Protein AF-A0A2V5THS3-F1 (afdb_monomer_lite)

Secondary structure (DSSP, 8-state):
-PPPPPP-------------STTSSHHHHHHHHHHH-SS----EEEEEEEETTEEEEEEEEETTS-EEEEEE--------

Foldseek 3Di:
DDDPDDPDPPPDPDDDDDDDDPPPCPVVVVLVVCVPDPDDDWDWDKDFDDDPNDGQAIWTAISVRDIDGPDGDDPDDPDD

Sequence (80 aa):
MVLPALPEARVVTEKVLLTGRAGCGKTTLIRRVVNNLPQPVGGFYTEEMRERGSRVGFKIVTLDDNEAVFAKRCAGDSLS

Structure (mmCIF, N/CA/C/O backbone):
data_AF-A0A2V5THS3-F1
#
_entry.id   AF-A0A2V5THS3-F1
#
loop_
_atom_site.group_PDB
_atom_site.id
_atom_site.type_symbol
_atom_site.label_atom_id
_atom_site.label_alt_id
_atom_site.label_comp_id
_atom_site.label_asym_id
_atom_site.label_entity_id
_atom_site.label_seq_id
_atom_site.pdbx_PDB_ins_code
_atom_site.Cartn_x
_atom_site.Cartn_y
_atom_site.Cartn_z
_atom_site.occupancy
_atom_site.B_iso_or_equiv
_atom_site.auth_seq_id
_atom_site.auth_comp_id
_atom_site.auth_asym_id
_atom_site.auth_atom_id
_atom_site.pdbx_PDB_model_num
ATOM 1 N N . MET A 1 1 ? -38.303 -3.969 31.176 1.00 39.38 1 MET A N 1
ATOM 2 C CA . MET A 1 1 ? -37.902 -4.683 29.946 1.00 39.38 1 MET A CA 1
ATOM 3 C C . MET A 1 1 ? -36.522 -4.165 29.573 1.00 39.38 1 MET A C 1
ATOM 5 O O . MET A 1 1 ? -36.420 -3.082 29.019 1.00 39.38 1 MET A O 1
ATOM 9 N N . VAL A 1 2 ? -35.468 -4.837 30.033 1.00 48.72 2 VAL A N 1
ATOM 10 C CA . VAL A 1 2 ? -34.081 -4.410 29.792 1.00 48.72 2 VAL A CA 1
ATOM 11 C C . VAL A 1 2 ? -33.628 -5.103 28.512 1.00 48.72 2 VAL A C 1
ATOM 13 O O . VAL A 1 2 ? -33.673 -6.330 28.441 1.00 48.72 2 VAL A O 1
ATOM 16 N N . LEU A 1 3 ? -33.283 -4.328 27.483 1.00 51.53 3 LEU A N 1
ATOM 17 C CA . LEU A 1 3 ? -32.674 -4.857 26.263 1.00 51.53 3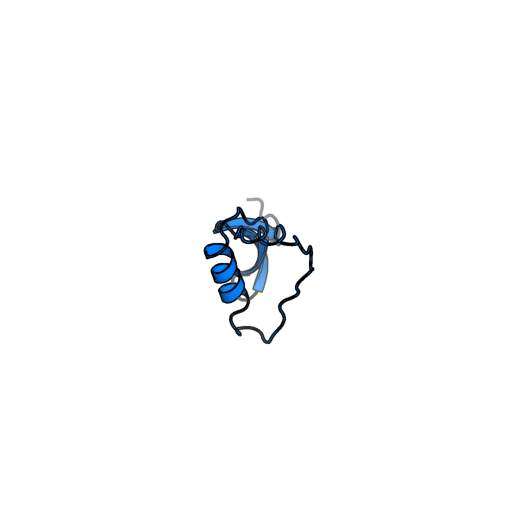 LEU A CA 1
ATOM 18 C C . LEU A 1 3 ? -31.346 -5.532 26.647 1.00 51.53 3 LEU A C 1
ATOM 20 O O . LEU A 1 3 ? -30.565 -4.913 27.373 1.00 51.53 3 LEU A O 1
ATOM 24 N N . PRO A 1 4 ? -31.066 -6.770 26.205 1.00 54.94 4 PRO A N 1
ATOM 25 C CA . PRO A 1 4 ? -29.745 -7.341 26.401 1.00 54.94 4 PRO A CA 1
ATOM 26 C C . PRO A 1 4 ? -28.728 -6.469 25.657 1.00 54.94 4 PRO A C 1
ATOM 28 O O . PRO A 1 4 ? -28.957 -6.076 24.511 1.00 54.94 4 PRO A O 1
ATOM 31 N N . ALA A 1 5 ? -27.623 -6.146 26.331 1.00 63.53 5 ALA A N 1
ATOM 32 C CA . ALA A 1 5 ? -26.475 -5.507 25.709 1.00 63.53 5 ALA A CA 1
ATOM 33 C C . ALA A 1 5 ? -26.074 -6.317 24.469 1.00 63.53 5 ALA A C 1
ATOM 35 O O . ALA A 1 5 ? -25.912 -7.538 24.545 1.00 63.53 5 ALA A O 1
ATOM 36 N N . LEU A 1 6 ? -25.979 -5.640 23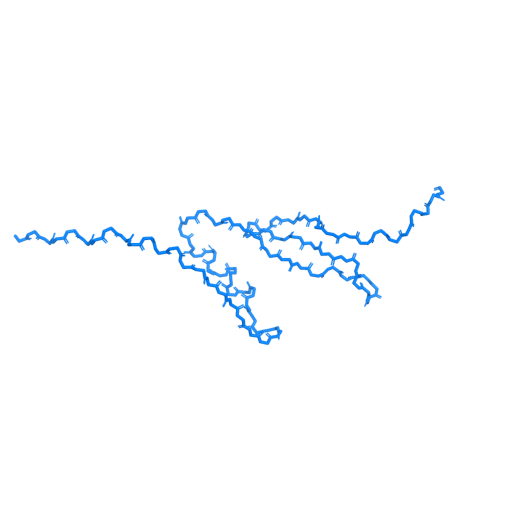.321 1.00 59.56 6 LEU A N 1
ATOM 37 C CA . LEU A 1 6 ? -25.467 -6.236 22.091 1.00 59.56 6 LEU A CA 1
ATOM 38 C C . LEU A 1 6 ? -24.110 -6.886 22.405 1.00 59.56 6 LEU A C 1
ATOM 40 O O . LEU A 1 6 ? -23.308 -6.268 23.108 1.00 59.56 6 LEU A O 1
ATOM 44 N N . PRO A 1 7 ? -23.853 -8.121 21.942 1.00 58.66 7 PRO A N 1
ATOM 45 C CA . PRO A 1 7 ? -22.605 -8.802 22.243 1.00 58.66 7 PRO A CA 1
ATOM 46 C C . PRO A 1 7 ? -21.443 -7.951 21.731 1.00 58.66 7 PRO A C 1
ATOM 48 O O . PRO A 1 7 ? -21.453 -7.531 20.571 1.00 58.66 7 PRO A O 1
ATOM 51 N N . GLU A 1 8 ? -20.482 -7.696 22.623 1.00 59.88 8 GLU A N 1
ATOM 52 C CA . GLU A 1 8 ? -19.182 -7.084 22.342 1.00 59.88 8 GLU A CA 1
ATOM 53 C C . GLU A 1 8 ? -18.705 -7.541 20.962 1.00 59.88 8 GLU A C 1
ATOM 55 O O . GLU A 1 8 ? -18.578 -8.744 20.703 1.00 59.88 8 GLU A O 1
ATOM 60 N N . ALA A 1 9 ? -18.553 -6.579 20.051 1.00 59.62 9 ALA A N 1
ATOM 61 C CA . ALA A 1 9 ? -18.222 -6.828 18.660 1.00 59.62 9 ALA A CA 1
ATOM 62 C C . ALA A 1 9 ? -17.066 -7.834 18.578 1.00 59.62 9 ALA A C 1
ATOM 64 O O . ALA A 1 9 ? -15.962 -7.568 19.051 1.00 59.62 9 ALA A O 1
ATOM 65 N N . ARG A 1 10 ? -17.323 -9.014 17.995 1.00 57.00 10 ARG A N 1
ATOM 66 C CA . ARG A 1 10 ? -16.270 -9.998 17.734 1.00 57.00 10 ARG A CA 1
ATOM 67 C C . ARG A 1 10 ? -15.205 -9.322 16.876 1.00 57.00 10 ARG A C 1
ATOM 69 O O . ARG A 1 10 ? -15.447 -9.040 15.704 1.00 57.00 10 ARG A O 1
ATOM 76 N N . VAL A 1 11 ? -14.027 -9.091 17.448 1.00 61.50 11 VAL A N 1
ATOM 77 C CA . VAL A 1 11 ? -12.840 -8.699 16.689 1.00 61.50 11 VAL A CA 1
ATOM 78 C C . VAL A 1 11 ? -12.394 -9.932 15.914 1.00 61.50 11 VAL A C 1
ATOM 80 O O . VAL A 1 11 ? -11.702 -10.800 16.440 1.00 61.50 11 VAL A O 1
ATOM 83 N N . VAL A 1 12 ? -12.864 -10.054 14.676 1.00 64.75 12 VAL A N 1
ATOM 84 C CA . VAL A 1 12 ? -12.404 -11.106 13.771 1.00 64.75 12 VAL A CA 1
ATOM 85 C C . VAL A 1 12 ? -11.126 -10.610 13.103 1.00 64.75 12 VAL A C 1
ATOM 87 O O . VAL A 1 12 ? -11.138 -9.616 12.380 1.00 64.75 12 VAL A O 1
ATOM 90 N N . THR A 1 13 ? -10.006 -11.283 13.351 1.00 69.56 13 THR A N 1
ATOM 91 C CA . THR A 1 13 ? -8.711 -11.007 12.713 1.00 69.56 13 THR A CA 1
ATOM 92 C C . THR A 1 13 ? -8.623 -11.696 11.348 1.00 69.56 13 THR A C 1
ATOM 94 O O . THR A 1 13 ? -7.731 -12.503 11.090 1.00 69.56 13 THR A O 1
ATOM 97 N N . GLU A 1 14 ? -9.568 -11.393 10.456 1.00 78.44 14 GLU A N 1
ATOM 98 C CA . GLU A 1 14 ? -9.552 -11.921 9.089 1.00 78.44 14 GLU A CA 1
ATOM 99 C C . GLU A 1 14 ? -8.472 -11.238 8.246 1.00 78.44 14 GLU A C 1
ATOM 101 O O . GLU A 1 14 ? -8.357 -10.010 8.205 1.00 78.44 14 GLU A O 1
ATOM 106 N N . LYS A 1 15 ? -7.691 -12.041 7.518 1.00 83.06 15 LYS A N 1
ATOM 107 C CA . LYS A 1 15 ? -6.735 -11.531 6.530 1.00 83.06 15 LYS A CA 1
ATOM 108 C C . LYS A 1 15 ? -7.452 -11.337 5.202 1.00 83.06 15 LYS A C 1
ATOM 110 O O . LYS A 1 15 ? -7.809 -12.304 4.537 1.00 83.06 15 LYS A O 1
ATOM 115 N N . VAL A 1 16 ? -7.619 -10.084 4.795 1.00 84.44 16 VAL A N 1
ATOM 116 C CA . VAL A 1 16 ? -8.283 -9.731 3.535 1.00 84.44 16 VAL A CA 1
ATOM 117 C C . VAL A 1 16 ? -7.244 -9.377 2.473 1.00 84.44 16 VAL A C 1
ATOM 119 O O . VAL A 1 16 ? -6.405 -8.504 2.683 1.00 84.44 16 VAL A O 1
ATOM 122 N N . LEU A 1 17 ? -7.321 -10.028 1.309 1.00 86.25 17 LEU A N 1
ATOM 123 C CA . LEU A 1 17 ? -6.533 -9.680 0.125 1.00 86.25 17 LEU A CA 1
ATOM 124 C C . LEU A 1 17 ? -7.436 -9.042 -0.937 1.00 86.25 17 LEU A C 1
ATOM 126 O O . LEU A 1 17 ? -8.329 -9.691 -1.476 1.00 86.25 17 LEU A O 1
ATOM 130 N N . LEU A 1 18 ? -7.166 -7.784 -1.284 1.00 84.00 18 LEU A N 1
ATOM 131 C CA . LEU A 1 18 ? -7.881 -7.071 -2.343 1.00 84.00 18 LEU A CA 1
ATOM 132 C C . LEU A 1 18 ? -7.141 -7.210 -3.685 1.00 84.00 18 LEU A C 1
ATOM 134 O O . LEU A 1 18 ? -6.057 -6.656 -3.863 1.00 84.00 18 LEU A O 1
ATOM 138 N N . THR A 1 19 ? -7.734 -7.917 -4.652 1.00 86.38 19 THR A N 1
ATOM 139 C CA . THR A 1 19 ? -7.156 -8.138 -5.994 1.00 86.38 19 THR A CA 1
ATOM 140 C C . THR A 1 19 ? -8.011 -7.505 -7.101 1.00 86.38 19 THR A C 1
ATOM 142 O O . THR A 1 19 ? -9.124 -7.046 -6.866 1.00 86.38 19 THR A O 1
ATOM 145 N N . GLY A 1 20 ? -7.467 -7.395 -8.317 1.00 87.44 20 GLY A N 1
ATOM 146 C CA . GLY A 1 20 ? -8.165 -6.841 -9.486 1.00 87.44 20 GLY A CA 1
ATOM 147 C C . GLY A 1 20 ? -7.196 -6.260 -10.517 1.00 87.44 20 GLY A C 1
ATOM 148 O O . GLY A 1 20 ? -6.013 -6.080 -10.216 1.00 87.44 20 GLY A O 1
ATOM 149 N N . ARG A 1 21 ? -7.680 -5.906 -11.715 1.00 87.44 21 ARG A N 1
ATOM 150 C CA . ARG A 1 21 ? -6.855 -5.328 -12.802 1.00 87.44 21 ARG A CA 1
ATOM 151 C C . ARG A 1 21 ? -6.138 -4.040 -12.357 1.00 87.44 21 ARG A C 1
ATOM 153 O O . ARG A 1 21 ? -6.621 -3.319 -11.480 1.00 87.44 21 ARG A O 1
ATOM 160 N N . ALA A 1 22 ? -4.971 -3.744 -12.929 1.00 81.69 22 ALA A N 1
ATOM 161 C CA . ALA A 1 22 ? -4.280 -2.477 -12.670 1.00 81.69 22 ALA A CA 1
ATOM 162 C C . ALA A 1 22 ? -5.205 -1.286 -13.002 1.00 81.69 22 ALA A C 1
ATOM 164 O O . ALA A 1 22 ? -5.954 -1.343 -13.973 1.00 81.69 22 ALA A O 1
ATOM 165 N N . GLY A 1 23 ? -5.207 -0.246 -12.163 1.00 81.62 23 GLY A N 1
ATOM 166 C CA . GLY A 1 23 ? -6.056 0.939 -12.358 1.00 81.62 23 GLY A CA 1
ATOM 167 C C . GLY A 1 23 ? -7.513 0.833 -11.880 1.00 81.62 23 GLY A C 1
ATOM 168 O O . GLY A 1 23 ? -8.224 1.825 -11.940 1.00 81.62 23 GLY A O 1
ATOM 169 N N . CYS A 1 24 ? -7.975 -0.300 -11.331 1.00 88.69 24 CYS A N 1
ATOM 170 C CA . CYS A 1 24 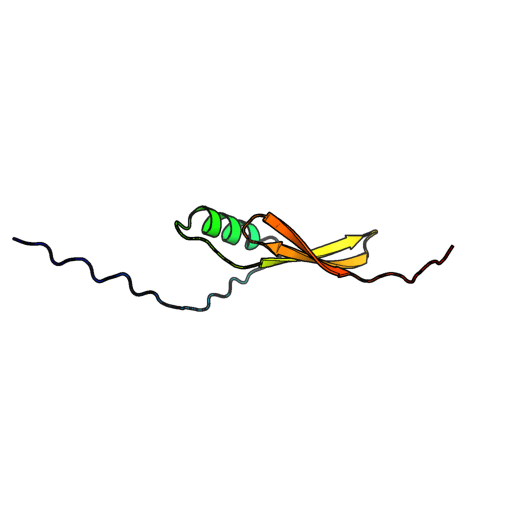? -9.369 -0.439 -10.865 1.00 88.69 24 CYS A CA 1
ATOM 171 C C . CYS A 1 24 ? -9.699 0.280 -9.535 1.00 88.69 24 CYS A C 1
ATOM 173 O O . CYS A 1 24 ? -10.767 0.062 -8.973 1.00 88.69 24 CYS A O 1
ATOM 175 N N . GLY A 1 25 ? -8.781 1.091 -8.994 1.00 86.50 25 GLY A N 1
ATOM 176 C CA . GLY A 1 25 ? -9.032 1.902 -7.795 1.00 86.50 25 GLY A CA 1
ATOM 177 C C . GLY A 1 25 ? -8.807 1.213 -6.441 1.00 86.50 25 GLY A C 1
ATOM 178 O O . GLY A 1 25 ? -9.266 1.727 -5.428 1.00 86.50 25 GLY A O 1
ATOM 179 N N . LYS A 1 26 ? -8.083 0.085 -6.376 1.00 90.00 26 LYS A N 1
ATOM 180 C CA . LYS A 1 26 ? -7.772 -0.617 -5.105 1.00 90.00 26 LYS A CA 1
ATOM 181 C C . LYS A 1 26 ? -7.151 0.302 -4.050 1.00 90.00 26 LYS A C 1
ATOM 183 O O . LYS A 1 26 ? -7.638 0.363 -2.928 1.00 90.00 26 LYS A O 1
ATOM 188 N N . THR A 1 27 ? -6.119 1.057 -4.426 1.00 83.12 27 THR A N 1
ATOM 189 C CA . THR A 1 27 ? -5.454 2.020 -3.535 1.00 8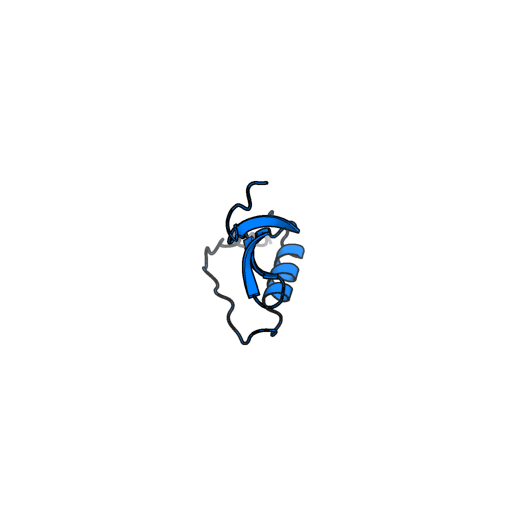3.12 27 THR A CA 1
ATOM 190 C C . THR A 1 27 ? -6.418 3.111 -3.067 1.00 83.12 27 THR A C 1
ATOM 192 O O . THR A 1 27 ? -6.411 3.486 -1.899 1.00 83.12 27 THR A O 1
ATOM 195 N N . THR A 1 28 ? -7.308 3.575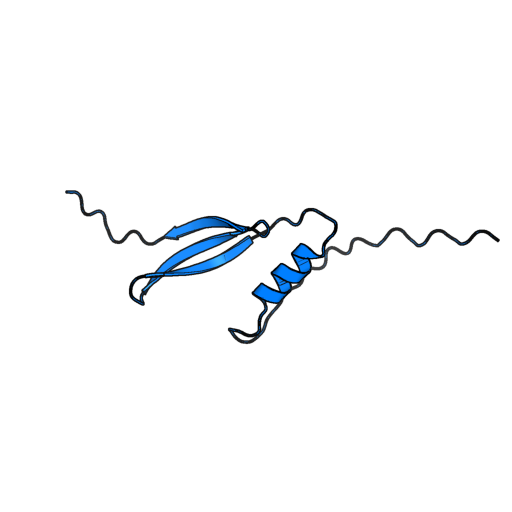 -3.951 1.00 87.19 28 THR A N 1
ATOM 196 C CA . THR A 1 28 ? -8.355 4.552 -3.616 1.00 87.19 28 THR A CA 1
ATOM 197 C C . THR A 1 28 ? -9.352 3.992 -2.605 1.00 87.19 28 THR A C 1
ATOM 199 O O . THR A 1 28 ? -9.732 4.697 -1.674 1.00 87.19 28 THR A O 1
ATOM 202 N N . LEU A 1 29 ? -9.765 2.729 -2.760 1.00 88.50 29 LEU A N 1
ATOM 203 C CA . LEU A 1 29 ? -10.655 2.055 -1.816 1.00 88.50 29 LEU A CA 1
ATOM 204 C C . LEU A 1 29 ? -9.996 1.924 -0.445 1.00 88.50 29 LEU A C 1
ATOM 206 O O . LEU A 1 29 ? -10.615 2.300 0.545 1.00 88.50 29 LEU A O 1
ATOM 210 N N . ILE A 1 30 ? -8.744 1.461 -0.391 1.00 85.56 30 ILE A N 1
ATOM 211 C CA . ILE A 1 30 ? -7.991 1.331 0.865 1.00 85.56 30 ILE A CA 1
ATOM 212 C C . ILE A 1 30 ? -7.918 2.686 1.576 1.00 85.56 30 ILE A C 1
ATOM 214 O O . ILE A 1 30 ? -8.292 2.772 2.740 1.00 85.56 30 ILE A O 1
ATOM 218 N N . ARG A 1 31 ? -7.548 3.760 0.865 1.00 82.06 31 ARG A N 1
ATOM 219 C CA . ARG A 1 31 ? -7.478 5.115 1.439 1.00 82.06 31 ARG A CA 1
ATOM 220 C C . ARG A 1 31 ? -8.827 5.588 1.989 1.00 82.06 31 ARG A C 1
ATOM 222 O O . ARG A 1 31 ? -8.890 6.146 3.076 1.00 82.06 31 ARG A O 1
ATOM 229 N N . ARG A 1 32 ? -9.927 5.328 1.271 1.00 87.06 32 ARG A N 1
ATOM 230 C CA . ARG A 1 32 ? -11.279 5.651 1.754 1.00 87.06 32 ARG A CA 1
ATOM 231 C C . ARG A 1 32 ? -11.638 4.867 3.009 1.00 87.06 32 ARG A C 1
ATOM 233 O O . ARG A 1 32 ? -12.187 5.457 3.927 1.00 87.06 32 ARG A O 1
ATOM 240 N N . VAL A 1 33 ? -11.355 3.567 3.048 1.00 86.31 33 VAL A N 1
ATOM 241 C CA . VAL A 1 33 ? -11.645 2.726 4.217 1.00 86.31 33 VAL A CA 1
ATOM 242 C C . VAL A 1 33 ? -10.877 3.237 5.432 1.00 86.31 33 VAL A C 1
ATOM 244 O O . VAL A 1 33 ? -11.499 3.489 6.456 1.00 86.31 33 VAL A O 1
ATOM 247 N N . VAL A 1 34 ? -9.573 3.487 5.291 1.00 83.25 34 VAL A N 1
ATOM 248 C CA . VAL A 1 34 ? -8.731 4.048 6.360 1.00 83.25 34 VAL A CA 1
ATOM 249 C C . VAL A 1 34 ? -9.297 5.364 6.890 1.00 83.25 34 VAL A C 1
ATOM 251 O O . VAL A 1 34 ? -9.478 5.494 8.094 1.00 83.25 34 VAL A O 1
ATOM 254 N N . ASN A 1 35 ? -9.677 6.292 6.006 1.00 82.06 35 ASN A N 1
ATOM 255 C CA . ASN A 1 35 ? -10.245 7.584 6.410 1.00 82.06 35 ASN A CA 1
ATOM 256 C C . ASN A 1 35 ? -11.588 7.476 7.156 1.00 82.06 35 ASN A C 1
ATOM 258 O O . ASN A 1 35 ? -11.999 8.435 7.801 1.00 82.06 35 ASN A O 1
ATOM 262 N N . ASN A 1 36 ? -12.299 6.351 7.033 1.00 84.19 36 ASN A N 1
ATOM 263 C CA . ASN A 1 36 ? -13.575 6.109 7.710 1.00 84.19 36 ASN A CA 1
ATOM 264 C C . ASN A 1 36 ? -13.432 5.212 8.952 1.00 84.19 36 ASN A C 1
ATOM 266 O O . ASN A 1 36 ? -14.433 4.951 9.621 1.00 84.19 36 ASN A O 1
ATOM 270 N N . LEU A 1 37 ? -12.231 4.712 9.263 1.00 81.81 37 LEU A N 1
ATOM 271 C CA . LEU A 1 37 ? -12.016 3.895 10.452 1.00 81.81 37 LEU A CA 1
ATOM 272 C C . LEU A 1 37 ? -11.859 4.797 11.691 1.00 81.81 37 LEU A C 1
ATOM 274 O O . LEU A 1 37 ? -11.033 5.704 11.687 1.00 81.81 37 LEU A O 1
ATOM 278 N N . PRO A 1 38 ? -12.599 4.534 12.784 1.00 74.56 38 PRO A N 1
ATOM 279 C CA . PRO A 1 38 ? -12.526 5.332 14.011 1.00 74.56 38 PRO A CA 1
ATOM 280 C C . PRO A 1 38 ? -11.275 5.040 14.862 1.00 74.56 38 PRO A C 1
ATOM 282 O O . PRO A 1 38 ? -11.139 5.586 15.954 1.00 74.56 38 PRO A O 1
ATOM 285 N N . GLN A 1 39 ? -10.389 4.150 14.405 1.00 76.44 39 GLN A N 1
ATOM 286 C CA . GLN A 1 39 ? -9.214 3.677 15.137 1.00 76.44 39 GLN A CA 1
ATOM 287 C C . GLN A 1 39 ? -7.938 3.957 14.334 1.00 76.44 39 GLN A C 1
ATOM 289 O O . GLN A 1 39 ? -8.002 3.933 13.103 1.00 76.44 39 GLN A O 1
ATOM 294 N N . PRO A 1 40 ? -6.780 4.157 14.993 1.00 70.69 40 PRO A N 1
ATOM 295 C CA . PRO A 1 40 ? -5.503 4.307 14.304 1.00 70.69 40 PRO A CA 1
ATOM 296 C C . PRO A 1 40 ? -5.221 3.078 13.436 1.00 70.69 40 PRO A C 1
ATOM 298 O O . PRO A 1 40 ? -5.211 1.950 13.935 1.00 70.69 40 PRO A O 1
ATOM 301 N N . VAL A 1 41 ? -4.994 3.286 12.139 1.00 76.25 41 VAL A N 1
ATOM 302 C CA . VAL A 1 41 ? -4.715 2.201 11.195 1.00 76.25 41 VAL A CA 1
ATOM 303 C C . VAL A 1 41 ? -3.230 2.204 10.860 1.00 76.25 41 VAL A C 1
ATOM 305 O O . VAL A 1 41 ? -2.734 3.103 10.194 1.00 76.25 41 VAL A O 1
ATOM 308 N N . GLY A 1 42 ? -2.514 1.174 11.304 1.00 80.81 42 GLY A N 1
ATOM 309 C CA . GLY A 1 42 ? -1.121 0.961 10.919 1.00 80.81 42 GLY A CA 1
ATOM 310 C C . GLY A 1 42 ? -1.003 0.248 9.572 1.00 80.81 42 GLY A C 1
ATOM 311 O O . GLY A 1 42 ? -1.842 -0.577 9.212 1.00 80.81 42 GLY A O 1
ATOM 312 N N . GLY A 1 43 ? 0.071 0.525 8.838 1.00 84.50 43 GLY A N 1
ATOM 313 C CA . GLY A 1 43 ? 0.404 -0.198 7.613 1.00 84.50 43 GLY A CA 1
ATOM 314 C C . GLY A 1 43 ? 1.028 0.687 6.547 1.00 84.50 43 GLY A C 1
ATOM 315 O O . GLY A 1 43 ? 1.195 1.895 6.718 1.00 84.50 43 GLY A O 1
ATOM 316 N N . PHE A 1 44 ? 1.376 0.061 5.428 1.00 87.44 44 PHE A N 1
ATOM 317 C CA . PHE A 1 44 ? 1.925 0.749 4.273 1.00 87.44 44 PHE A CA 1
ATOM 318 C C . PHE A 1 44 ? 1.550 0.064 2.963 1.00 87.44 44 PHE A C 1
ATOM 320 O O . PHE A 1 44 ? 1.291 -1.140 2.916 1.00 87.44 44 PHE A O 1
ATOM 327 N N . TYR A 1 45 ? 1.578 0.836 1.882 1.00 83.56 45 TYR A N 1
ATOM 328 C CA . TYR A 1 45 ? 1.608 0.334 0.516 1.00 83.56 45 TYR A CA 1
ATOM 329 C C . TYR A 1 45 ? 2.945 0.687 -0.140 1.00 83.56 45 TYR A C 1
ATOM 331 O O . TYR A 1 45 ? 3.639 1.608 0.285 1.00 83.56 45 TYR A O 1
ATOM 339 N N . THR A 1 46 ? 3.337 -0.078 -1.158 1.00 83.56 46 THR A N 1
ATOM 340 C CA . THR A 1 46 ? 4.532 0.224 -1.955 1.00 83.56 46 THR A CA 1
ATOM 341 C C . THR A 1 46 ? 4.127 0.864 -3.273 1.00 83.56 46 THR A C 1
ATOM 343 O O . THR A 1 46 ? 3.174 0.433 -3.924 1.00 83.56 46 THR A O 1
ATOM 346 N N . GLU A 1 47 ? 4.856 1.897 -3.671 1.00 86.06 47 GLU A N 1
ATOM 347 C CA . GLU A 1 47 ? 4.692 2.583 -4.947 1.00 86.06 47 GLU A CA 1
ATOM 348 C C . GLU A 1 47 ? 5.977 2.440 -5.766 1.00 86.06 47 GLU A C 1
ATOM 350 O O . GLU A 1 47 ? 7.090 2.583 -5.253 1.00 86.06 47 GLU A O 1
ATOM 355 N N . GLU A 1 48 ? 5.828 2.109 -7.047 1.00 84.56 48 GLU A N 1
ATOM 356 C CA . GLU A 1 48 ? 6.952 1.951 -7.964 1.00 84.56 48 GLU A CA 1
ATOM 357 C C . GLU A 1 48 ? 7.532 3.319 -8.342 1.00 84.56 48 GLU A C 1
ATOM 359 O O . GLU A 1 48 ? 6.848 4.154 -8.929 1.00 84.56 48 GLU A O 1
ATOM 364 N N . MET A 1 49 ? 8.818 3.534 -8.057 1.00 86.69 49 MET A N 1
ATOM 365 C CA . MET A 1 49 ? 9.536 4.742 -8.459 1.00 86.69 49 MET A CA 1
ATOM 366 C C . MET A 1 49 ? 10.131 4.545 -9.855 1.00 86.69 49 MET A C 1
ATOM 368 O O . MET A 1 49 ? 10.947 3.638 -10.073 1.00 86.69 49 MET A O 1
ATOM 372 N N . ARG A 1 50 ? 9.755 5.414 -10.798 1.00 85.81 50 ARG A N 1
ATOM 373 C CA . ARG A 1 50 ? 10.277 5.430 -12.171 1.00 85.81 50 ARG A CA 1
ATOM 374 C C . ARG A 1 50 ? 10.921 6.775 -12.493 1.00 85.81 50 ARG A C 1
ATOM 376 O O . ARG A 1 50 ? 10.289 7.810 -12.328 1.00 85.81 50 ARG A O 1
ATOM 383 N N . GLU A 1 51 ? 12.138 6.748 -13.025 1.00 86.62 51 GLU A N 1
ATOM 384 C CA . GLU A 1 51 ? 12.830 7.919 -13.575 1.00 86.62 51 GLU A CA 1
ATOM 385 C C . GLU A 1 51 ? 13.241 7.615 -15.018 1.00 86.62 51 GLU A C 1
ATOM 387 O O . GLU A 1 51 ? 13.707 6.517 -15.322 1.00 86.62 51 GLU A O 1
ATOM 392 N N . ARG A 1 52 ? 13.053 8.579 -15.930 1.00 85.81 52 ARG A N 1
ATOM 393 C CA . ARG A 1 52 ? 13.422 8.451 -17.357 1.00 85.81 52 ARG A CA 1
ATOM 394 C C . ARG A 1 52 ? 12.906 7.155 -18.015 1.00 85.81 52 ARG A C 1
ATOM 396 O O . ARG A 1 52 ? 13.601 6.524 -18.802 1.00 85.81 52 ARG A O 1
ATOM 403 N N . GLY A 1 53 ? 11.694 6.726 -17.654 1.00 84.44 53 GLY A N 1
ATOM 404 C CA . GLY A 1 53 ? 11.071 5.502 -18.176 1.00 84.44 53 GLY A CA 1
ATOM 405 C C . GLY A 1 53 ? 11.600 4.187 -17.585 1.00 84.44 53 GLY A C 1
ATOM 406 O O . GLY A 1 53 ? 11.059 3.131 -17.901 1.00 84.44 53 GLY A O 1
ATOM 407 N N . SER A 1 54 ? 12.598 4.229 -16.698 1.00 84.94 54 SER A N 1
ATOM 408 C CA . SER A 1 54 ? 13.157 3.053 -16.025 1.00 84.94 54 SER A CA 1
ATOM 409 C C . SER A 1 54 ? 12.739 2.990 -14.560 1.00 84.94 54 SER A C 1
ATOM 411 O O . SER A 1 54 ? 12.696 4.002 -13.862 1.00 84.94 54 SER A O 1
ATOM 413 N N . ARG A 1 55 ? 12.455 1.781 -14.064 1.00 85.94 55 ARG A N 1
ATOM 414 C CA . ARG A 1 55 ? 12.206 1.555 -12.637 1.00 85.94 55 ARG A CA 1
ATOM 415 C C . ARG A 1 55 ? 13.502 1.744 -11.852 1.00 85.94 55 ARG A C 1
ATOM 417 O O . ARG A 1 55 ? 14.432 0.943 -11.975 1.00 85.94 55 ARG A O 1
ATOM 424 N N . VAL A 1 56 ? 13.526 2.783 -11.024 1.00 90.06 56 VAL A N 1
ATOM 425 C CA . VAL A 1 56 ? 14.654 3.121 -10.148 1.00 90.06 56 VAL A CA 1
ATOM 426 C C . VAL A 1 56 ? 14.463 2.608 -8.731 1.00 90.06 56 VAL A C 1
ATOM 428 O O . VAL A 1 56 ? 15.436 2.538 -7.990 1.00 90.06 56 VAL A O 1
ATOM 431 N N . GLY A 1 57 ? 13.253 2.208 -8.335 1.00 91.12 57 GLY A N 1
ATOM 432 C CA . GLY A 1 57 ? 13.040 1.734 -6.975 1.00 91.12 57 GLY A CA 1
ATOM 433 C C . GLY A 1 57 ? 11.590 1.543 -6.562 1.00 91.12 57 GLY A C 1
ATOM 434 O O . GLY A 1 57 ? 10.692 1.464 -7.399 1.00 91.12 57 GLY A O 1
ATOM 435 N N . PHE A 1 58 ? 11.392 1.485 -5.251 1.00 89.62 58 PHE A N 1
ATOM 436 C CA . PHE A 1 58 ? 10.110 1.522 -4.571 1.00 89.62 58 PHE A CA 1
ATOM 437 C C . PHE A 1 58 ? 10.173 2.491 -3.399 1.00 89.62 58 PHE A C 1
ATOM 439 O O . PHE A 1 58 ? 11.147 2.485 -2.636 1.00 89.62 58 PHE A O 1
ATOM 446 N N . LYS A 1 59 ? 9.094 3.246 -3.213 1.00 91.56 59 LYS A N 1
ATOM 447 C CA . LYS A 1 59 ? 8.820 3.950 -1.964 1.00 91.56 59 LYS A CA 1
ATOM 448 C C . LYS A 1 59 ? 7.731 3.219 -1.191 1.00 91.56 59 LYS A C 1
ATOM 450 O O . LYS A 1 59 ? 6.827 2.624 -1.774 1.00 91.56 59 LYS A O 1
ATOM 455 N N . ILE A 1 60 ? 7.856 3.238 0.121 1.00 90.00 60 ILE A N 1
ATOM 456 C CA . ILE A 1 60 ? 6.802 2.916 1.069 1.00 90.00 60 ILE A CA 1
ATOM 457 C C . ILE A 1 60 ? 6.010 4.195 1.298 1.00 90.00 60 ILE A C 1
ATOM 459 O O . ILE A 1 60 ? 6.596 5.251 1.527 1.00 90.00 60 ILE A O 1
ATOM 463 N N . VAL A 1 61 ? 4.690 4.082 1.253 1.00 86.94 61 VAL A N 1
ATOM 464 C CA . VAL A 1 61 ? 3.774 5.140 1.662 1.00 86.94 61 VAL A CA 1
ATOM 465 C C . VAL A 1 61 ? 2.905 4.574 2.774 1.00 86.94 61 VAL A C 1
ATOM 467 O O . VAL A 1 61 ? 2.263 3.531 2.603 1.00 86.94 61 VAL A O 1
ATOM 470 N N . THR A 1 62 ? 2.941 5.204 3.943 1.00 86.75 62 THR A N 1
ATOM 471 C CA . THR A 1 62 ? 2.099 4.804 5.068 1.00 86.75 62 THR A CA 1
ATOM 472 C C . THR A 1 62 ? 0.655 5.222 4.818 1.00 86.75 62 THR A C 1
ATOM 474 O O . THR A 1 62 ? 0.343 5.993 3.909 1.00 86.75 62 THR A O 1
ATOM 477 N N . LEU A 1 63 ? -0.255 4.682 5.620 1.00 83.19 63 LEU A N 1
ATOM 478 C CA . LEU A 1 63 ? -1.664 5.068 5.572 1.00 83.19 63 LEU A CA 1
ATOM 479 C C . LEU A 1 63 ? -1.911 6.499 6.091 1.00 83.19 63 LEU A C 1
ATOM 481 O O . LEU A 1 63 ? -2.938 7.078 5.759 1.00 83.19 63 LEU A O 1
ATOM 485 N N . ASP A 1 64 ? -0.937 7.068 6.808 1.00 80.94 64 ASP A N 1
ATOM 486 C CA . ASP A 1 64 ? -0.902 8.459 7.286 1.00 80.94 64 ASP A CA 1
ATOM 487 C C . ASP A 1 64 ? -0.181 9.409 6.307 1.00 80.94 64 ASP A C 1
ATOM 489 O O . ASP A 1 64 ? 0.354 10.438 6.715 1.00 80.94 64 ASP A O 1
ATOM 493 N N . ASP A 1 65 ? -0.084 9.027 5.029 1.00 78.38 65 ASP A N 1
ATOM 494 C CA . ASP A 1 65 ? 0.562 9.793 3.952 1.00 78.38 65 ASP A CA 1
ATOM 495 C C . ASP A 1 65 ? 2.056 10.138 4.187 1.00 78.38 65 ASP A C 1
ATOM 497 O O . ASP A 1 65 ? 2.610 11.017 3.527 1.00 78.38 65 ASP A O 1
ATOM 501 N N . ASN A 1 66 ? 2.758 9.411 5.069 1.00 84.38 66 ASN A N 1
ATOM 502 C CA . ASN A 1 66 ? 4.214 9.528 5.201 1.00 84.38 66 ASN A CA 1
ATOM 503 C C . ASN A 1 66 ? 4.923 8.670 4.147 1.00 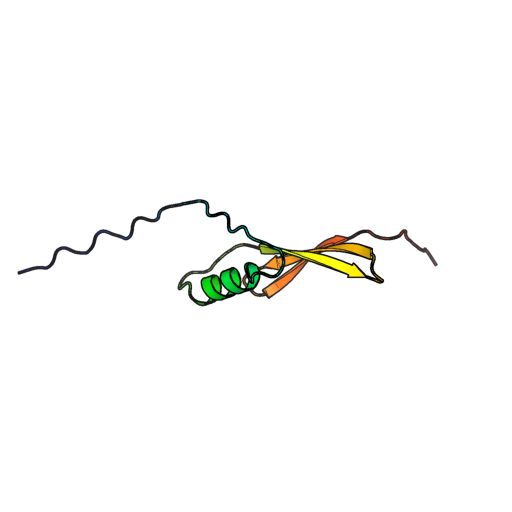84.38 66 ASN A C 1
ATOM 505 O O . ASN A 1 66 ? 4.529 7.530 3.898 1.00 84.38 66 ASN A O 1
ATOM 509 N N . GLU A 1 67 ? 6.012 9.178 3.569 1.00 90.00 67 GLU A N 1
ATOM 510 C CA . GLU A 1 67 ? 6.779 8.472 2.537 1.00 90.00 67 GLU A CA 1
ATOM 511 C C . GLU A 1 67 ? 8.197 8.121 3.005 1.00 90.00 67 GLU A C 1
ATOM 513 O O . GLU A 1 67 ? 8.876 8.917 3.651 1.00 90.00 67 GLU A O 1
ATOM 518 N N . ALA A 1 68 ? 8.676 6.934 2.629 1.00 88.88 68 ALA A N 1
ATOM 519 C CA . ALA A 1 68 ? 10.050 6.497 2.854 1.00 88.88 68 ALA A CA 1
ATOM 520 C C . ALA A 1 68 ? 10.572 5.701 1.652 1.00 88.88 68 ALA A C 1
ATOM 522 O O . ALA A 1 68 ? 9.851 4.905 1.051 1.00 88.88 68 ALA A O 1
ATOM 523 N N . VAL A 1 69 ? 11.846 5.870 1.293 1.00 89.25 69 VAL A N 1
ATOM 524 C CA . VAL A 1 69 ? 12.468 5.054 0.238 1.00 89.25 69 VAL A CA 1
ATOM 525 C C . VAL A 1 69 ? 12.686 3.641 0.774 1.00 89.25 69 VAL A C 1
ATOM 527 O O . VAL A 1 69 ? 13.393 3.458 1.760 1.00 89.25 69 VAL A O 1
ATOM 530 N N . PHE A 1 70 ? 12.096 2.639 0.119 1.00 88.06 70 PHE A N 1
ATOM 531 C CA . PHE A 1 70 ? 12.231 1.239 0.529 1.00 88.06 70 PHE A CA 1
ATOM 532 C C . PHE A 1 70 ? 13.394 0.545 -0.170 1.00 88.06 70 PHE A C 1
ATOM 534 O O . PHE A 1 70 ? 14.183 -0.157 0.453 1.00 88.06 70 PHE A O 1
ATOM 541 N N . ALA A 1 71 ? 13.513 0.754 -1.478 1.00 85.56 71 ALA A N 1
ATOM 542 C CA . ALA A 1 71 ? 14.616 0.229 -2.264 1.00 85.56 71 ALA A CA 1
ATOM 543 C C . ALA A 1 71 ? 14.857 1.157 -3.445 1.00 85.56 71 ALA A C 1
ATOM 545 O O . ALA A 1 71 ? 13.963 1.334 -4.265 1.00 85.56 71 ALA A O 1
ATOM 546 N N . LYS A 1 72 ? 16.056 1.725 -3.566 1.00 84.56 72 LYS A N 1
ATOM 547 C CA . LYS A 1 72 ? 16.463 2.525 -4.723 1.00 84.56 72 LYS A CA 1
ATOM 548 C C . LYS A 1 72 ? 17.703 1.893 -5.342 1.00 84.56 72 LYS A C 1
ATOM 550 O O . LYS A 1 72 ? 18.647 1.558 -4.635 1.00 84.56 72 LYS A O 1
ATOM 555 N N . ARG A 1 73 ? 17.715 1.732 -6.664 1.00 74.62 73 ARG A N 1
ATOM 556 C CA . ARG A 1 73 ? 18.953 1.505 -7.406 1.00 74.62 73 ARG A CA 1
ATOM 557 C C . ARG A 1 73 ? 19.742 2.805 -7.378 1.00 74.62 73 ARG A C 1
ATOM 559 O O . ARG A 1 73 ? 19.364 3.766 -8.043 1.00 74.62 73 ARG A O 1
ATOM 566 N N . CYS A 1 74 ? 20.849 2.817 -6.649 1.00 59.00 74 CYS A N 1
ATOM 567 C CA . CYS A 1 74 ? 21.943 3.705 -7.004 1.00 59.00 74 CYS A CA 1
ATOM 568 C C . CYS A 1 74 ? 22.493 3.214 -8.349 1.00 59.00 74 CYS A C 1
ATOM 570 O O . CYS A 1 74 ? 23.040 2.116 -8.438 1.00 59.00 74 CYS A O 1
ATOM 572 N N . ALA A 1 75 ? 22.290 3.988 -9.417 1.00 58.50 75 ALA A N 1
ATOM 573 C CA . ALA A 1 75 ? 23.236 3.943 -10.524 1.00 58.50 75 ALA A CA 1
ATOM 574 C C . ALA A 1 75 ? 24.554 4.491 -9.958 1.00 58.50 75 ALA A C 1
ATOM 576 O O . ALA A 1 75 ? 24.507 5.472 -9.221 1.00 58.50 75 ALA A O 1
ATOM 577 N N . GLY A 1 76 ? 25.655 3.776 -10.194 1.00 52.00 76 GLY A N 1
ATOM 578 C CA . GLY A 1 76 ? 26.889 3.866 -9.415 1.00 52.00 76 GLY A CA 1
ATOM 579 C C . GLY A 1 76 ? 27.366 5.278 -9.081 1.00 52.00 76 GLY A C 1
ATOM 580 O O . GLY A 1 76 ? 27.183 6.213 -9.862 1.00 52.00 76 GLY A O 1
ATOM 581 N N . ASP A 1 77 ? 28.010 5.375 -7.916 1.00 52.81 77 ASP A N 1
ATOM 582 C CA . ASP A 1 77 ? 28.859 6.488 -7.513 1.00 52.81 77 ASP A CA 1
ATOM 583 C C . ASP A 1 77 ? 29.630 7.037 -8.717 1.00 52.81 77 ASP A C 1
ATOM 585 O O . ASP A 1 77 ? 30.559 6.413 -9.229 1.00 52.81 77 ASP A O 1
ATOM 589 N N . SER A 1 78 ? 29.253 8.227 -9.169 1.00 49.88 78 SER A N 1
ATOM 590 C CA . SER A 1 78 ? 30.222 9.109 -9.799 1.00 49.88 78 SER A CA 1
ATOM 591 C C . SER A 1 78 ? 30.810 9.920 -8.658 1.00 49.88 78 SER A C 1
ATOM 593 O O . SER A 1 78 ? 30.257 10.946 -8.270 1.00 49.88 78 SER A O 1
ATOM 595 N N . LEU A 1 79 ? 31.894 9.398 -8.075 1.00 55.59 79 LEU A N 1
ATOM 596 C CA . LEU A 1 79 ? 32.880 10.262 -7.443 1.00 55.59 79 LEU A CA 1
ATOM 597 C C . LEU A 1 79 ? 33.290 11.314 -8.482 1.00 55.59 79 LEU A C 1
ATOM 599 O O . LEU A 1 79 ? 33.846 10.965 -9.525 1.00 55.59 79 LEU A O 1
ATOM 603 N N . SER A 1 80 ? 33.040 12.579 -8.170 1.00 46.75 80 SER A N 1
ATOM 604 C CA . SER A 1 80 ? 33.846 13.716 -8.615 1.00 46.75 80 SER A CA 1
ATOM 605 C C . SER A 1 80 ? 33.701 14.838 -7.604 1.00 46.75 80 SER A C 1
ATOM 607 O O . SER A 1 80 ? 32.543 15.282 -7.427 1.00 46.75 80 SER A O 1
#

Radius of gyration: 20.16 Å; chains: 1; bounding box: 72×26×48 Å

pLDDT: mean 77.53, std 13.31, range [39.38, 91.56]